Protein AF-A0A7S1R3D6-F1 (afdb_monomer_lite)

Foldseek 3Di:
DDDDDDDPDDDDDDDDDDDDDDDDDDDDPPPPPDDDPPPPPPQVFDQDAAKDFDDDDDDPVLVVDPPPLLFDADAQDWGQPQAPPDRDIDGDHPVRHCDPVNSCCCVVPVVVVVVVVRRVPDIDRGDTPAFGADDPCVCVVRVSDDDDPCCNVRHHDD

pLDDT: mean 71.02, std 23.72, range [26.34, 96.62]

Secondary structure (DSSP, 8-state):
----PPP-S----------------------------------SS---EEEEE-------HHHH-TTSSSSB-STT-EEE-TTTT---EEE--GGGB--HHHHHHIIIIIHHHHHHHHHHH-EEEEEPPS-BPPPTTHHHH-TT----HHHHHT-B--

InterPro domains:
  IPR001577 Peptidase M8, leishmanolysin [PF01457] (50-156)

Radius of gyration: 23.13 Å; chains: 1; bounding box: 38×56×50 Å

Structure (mmCIF, N/CA/C/O backbone):
data_AF-A0A7S1R3D6-F1
#
_entry.id   AF-A0A7S1R3D6-F1
#
loop_
_atom_site.group_PDB
_atom_site.id
_atom_site.type_symbol
_atom_site.label_atom_id
_atom_site.label_alt_id
_atom_site.label_comp_id
_atom_site.label_asym_id
_atom_site.label_entity_id
_atom_site.label_seq_id
_atom_site.pdbx_PDB_ins_code
_atom_site.Cartn_x
_atom_site.Cartn_y
_atom_site.Cartn_z
_atom_site.occupancy
_atom_site.B_iso_or_equiv
_atom_site.auth_seq_id
_atom_site.auth_comp_id
_atom_site.auth_asym_id
_atom_site.auth_atom_id
_atom_site.pdbx_PDB_model_num
ATOM 1 N N . ALA A 1 1 ? -10.186 29.577 -6.842 1.00 39.09 1 ALA A N 1
ATOM 2 C CA . ALA A 1 1 ? -10.034 30.916 -6.239 1.00 39.09 1 ALA A CA 1
ATOM 3 C C . ALA A 1 1 ? -10.354 30.812 -4.754 1.00 39.09 1 ALA A C 1
ATOM 5 O O . ALA A 1 1 ? -11.197 29.995 -4.415 1.00 39.09 1 ALA A O 1
ATOM 6 N N . ALA A 1 2 ? -9.685 31.624 -3.932 1.00 34.47 2 ALA A N 1
ATOM 7 C CA . ALA A 1 2 ? -9.660 31.621 -2.462 1.00 34.47 2 ALA A CA 1
ATOM 8 C C . ALA A 1 2 ? -8.679 30.619 -1.814 1.00 34.47 2 ALA A C 1
ATOM 10 O O . ALA A 1 2 ? -9.053 29.558 -1.327 1.00 34.47 2 ALA A O 1
ATOM 11 N N . CYS A 1 3 ? -7.406 31.029 -1.777 1.00 26.34 3 CYS A N 1
ATOM 12 C CA . CYS A 1 3 ? -6.565 30.831 -0.599 1.00 26.34 3 CYS A CA 1
ATOM 13 C C . CYS A 1 3 ? -7.021 31.827 0.476 1.00 26.34 3 CYS A C 1
ATOM 15 O O . CYS A 1 3 ? -7.242 32.997 0.162 1.00 26.34 3 CYS A O 1
ATOM 17 N N . ALA A 1 4 ? -7.101 31.392 1.729 1.00 31.64 4 ALA A N 1
ATOM 18 C CA . ALA A 1 4 ? -7.069 32.286 2.878 1.00 31.64 4 ALA A CA 1
ATOM 19 C C . ALA A 1 4 ? -6.421 31.551 4.059 1.00 31.64 4 ALA A C 1
ATOM 21 O O . ALA A 1 4 ? -7.088 30.823 4.785 1.00 31.64 4 ALA A O 1
ATOM 22 N N . GLU A 1 5 ? -5.122 31.767 4.253 1.00 30.67 5 GLU A N 1
ATOM 23 C CA . GLU A 1 5 ? -4.500 31.686 5.574 1.00 30.67 5 GLU A CA 1
ATOM 24 C C . GLU A 1 5 ? -4.320 33.119 6.083 1.00 30.67 5 GLU A C 1
ATOM 26 O O . GLU A 1 5 ? -3.775 33.982 5.388 1.00 30.67 5 GLU A O 1
ATOM 31 N N . ARG A 1 6 ? -4.807 33.388 7.299 1.00 30.47 6 ARG A N 1
ATOM 32 C CA . ARG A 1 6 ? -4.463 34.599 8.049 1.00 30.47 6 ARG A CA 1
ATOM 33 C C . ARG A 1 6 ? -3.177 34.338 8.821 1.00 30.47 6 ARG A C 1
ATOM 35 O O . ARG A 1 6 ? -3.135 33.489 9.702 1.00 30.47 6 ARG A O 1
ATOM 42 N N . SER A 1 7 ? -2.167 35.127 8.478 1.00 36.97 7 SER A N 1
ATOM 43 C CA . SER A 1 7 ? -0.910 35.304 9.196 1.00 36.97 7 SER A CA 1
ATOM 44 C C . SER A 1 7 ? -1.082 36.273 10.374 1.00 36.97 7 SER A C 1
ATOM 46 O O . SER A 1 7 ? -1.768 37.290 10.255 1.00 36.97 7 SER A O 1
ATOM 48 N N . SER A 1 8 ? -0.398 36.003 11.483 1.00 35.03 8 SER A N 1
ATOM 49 C CA . SER A 1 8 ? 0.104 37.027 12.407 1.00 35.03 8 SER A CA 1
ATOM 50 C C . SER A 1 8 ? 1.611 36.762 12.519 1.00 35.03 8 SER A C 1
ATOM 52 O O . SER A 1 8 ? 1.993 35.735 13.063 1.00 35.03 8 SER A O 1
ATOM 54 N N . ALA A 1 9 ? 2.528 37.546 11.961 1.00 37.41 9 ALA A N 1
ATOM 55 C CA . ALA A 1 9 ? 2.565 38.992 11.904 1.00 37.41 9 ALA A CA 1
ATOM 56 C C . ALA A 1 9 ? 3.362 39.500 10.681 1.00 37.41 9 ALA A C 1
ATOM 58 O O . ALA A 1 9 ? 4.466 39.038 10.415 1.00 37.41 9 ALA A O 1
ATOM 59 N N . GLY A 1 10 ? 2.814 40.516 10.004 1.00 33.22 10 GLY A N 1
ATOM 60 C CA . GLY A 1 10 ? 3.578 41.712 9.627 1.00 33.22 10 GLY A CA 1
ATOM 61 C C . GLY A 1 10 ? 4.427 41.717 8.349 1.00 33.22 10 GLY A C 1
ATOM 62 O O . GLY A 1 10 ? 5.621 41.963 8.447 1.00 33.22 10 GLY A O 1
ATOM 63 N N . ALA A 1 11 ? 3.810 41.584 7.168 1.00 31.47 11 ALA A N 1
ATOM 64 C CA . ALA A 1 11 ? 4.160 42.359 5.960 1.00 31.47 11 ALA A CA 1
ATOM 65 C C . ALA A 1 11 ? 3.114 42.117 4.853 1.00 31.47 11 ALA A C 1
ATOM 67 O O . ALA A 1 11 ? 3.027 41.024 4.300 1.00 31.47 11 ALA A O 1
ATOM 68 N N . ILE A 1 12 ? 2.306 43.133 4.531 1.00 34.84 12 ILE A N 1
ATOM 69 C CA . ILE A 1 12 ? 1.330 43.108 3.432 1.00 34.84 12 ILE A CA 1
ATOM 70 C C . ILE A 1 12 ? 1.821 44.112 2.390 1.00 34.84 12 ILE A C 1
ATOM 72 O O . ILE A 1 12 ? 1.757 45.315 2.631 1.00 34.84 12 ILE A O 1
ATOM 76 N N . SER A 1 13 ? 2.316 43.633 1.247 1.00 34.94 13 SER A N 1
ATOM 77 C CA . SER A 1 13 ? 2.463 44.473 0.056 1.00 34.94 13 SER A CA 1
ATOM 78 C C . SER A 1 13 ? 1.356 44.116 -0.927 1.00 34.94 13 SER A C 1
ATOM 80 O O . SER A 1 13 ? 1.199 42.964 -1.330 1.00 34.94 13 SER A O 1
ATOM 82 N N . SER A 1 14 ? 0.542 45.125 -1.215 1.00 40.44 14 SER A N 1
ATOM 83 C CA . SER A 1 14 ? -0.634 45.119 -2.077 1.00 40.44 14 SER A CA 1
ATOM 84 C C . SER A 1 14 ? -0.240 45.120 -3.553 1.00 40.44 14 SER A C 1
ATOM 86 O O . SER A 1 14 ? 0.645 45.879 -3.934 1.00 40.44 14 SER A O 1
ATOM 88 N N . ALA A 1 15 ? -0.945 44.345 -4.380 1.00 34.12 15 ALA A N 1
ATOM 89 C CA . ALA A 1 15 ? -1.588 44.861 -5.593 1.00 34.12 15 ALA A CA 1
ATOM 90 C C . ALA A 1 15 ? -2.369 43.741 -6.296 1.00 34.12 15 ALA A C 1
ATOM 92 O O . ALA A 1 15 ? -1.800 42.799 -6.844 1.00 34.12 15 ALA A O 1
ATOM 93 N N . CYS A 1 16 ? -3.693 43.883 -6.315 1.00 33.50 16 CYS A N 1
ATOM 94 C CA . CYS A 1 16 ? -4.512 43.311 -7.374 1.00 33.50 16 CYS A CA 1
ATOM 95 C C . CYS A 1 16 ? -4.183 44.068 -8.666 1.00 33.50 16 CYS A C 1
ATOM 97 O O . CYS A 1 16 ? -4.284 45.293 -8.688 1.00 33.50 16 CYS A O 1
ATOM 99 N N . ALA A 1 17 ? -3.820 43.361 -9.732 1.00 34.25 17 ALA A N 1
ATOM 100 C CA . ALA A 1 17 ? -3.768 43.930 -11.072 1.00 34.25 17 ALA A CA 1
ATOM 101 C C . ALA A 1 17 ? -4.467 42.981 -12.047 1.00 34.25 17 ALA A C 1
ATOM 103 O O . ALA A 1 17 ? -4.002 41.882 -12.341 1.00 34.25 17 ALA A O 1
ATOM 104 N N . THR A 1 18 ? -5.632 43.431 -12.494 1.00 41.28 18 THR A N 1
ATOM 105 C CA . THR A 1 18 ? -6.363 42.982 -13.676 1.00 41.28 18 THR A CA 1
ATOM 106 C C . THR A 1 18 ? -5.533 43.238 -14.936 1.00 41.28 18 THR A C 1
ATOM 108 O O . THR A 1 18 ? -4.953 44.316 -15.050 1.00 41.28 18 THR A O 1
ATOM 111 N N . SER A 1 19 ? -5.507 42.323 -15.905 1.00 34.09 19 SER A N 1
ATOM 112 C CA . SER A 1 19 ? -5.600 42.665 -17.340 1.00 34.09 19 SER A CA 1
ATOM 113 C C . SER A 1 19 ? -5.504 41.422 -18.225 1.00 34.09 19 SER A C 1
ATOM 115 O O . SER A 1 19 ? -4.517 40.694 -18.244 1.00 34.09 19 SER A O 1
ATOM 117 N N . ASP A 1 20 ? -6.627 41.189 -18.889 1.00 30.48 20 ASP A N 1
ATOM 118 C CA . ASP A 1 20 ? -6.842 40.823 -20.285 1.00 30.48 20 ASP A CA 1
ATOM 119 C C . ASP A 1 20 ? -5.749 40.132 -21.112 1.00 30.48 20 ASP A C 1
ATOM 121 O O . ASP A 1 20 ? -4.619 40.575 -21.312 1.00 30.48 20 ASP A O 1
ATOM 125 N N . PHE A 1 21 ? -6.226 39.047 -21.708 1.00 39.97 21 PHE A N 1
ATOM 126 C CA . PHE A 1 21 ? -5.616 38.190 -22.702 1.00 39.97 21 PHE A CA 1
ATOM 127 C C . PHE A 1 21 ? -5.553 38.921 -24.059 1.00 39.97 21 PHE A C 1
ATOM 129 O O . PHE A 1 21 ? -6.558 39.034 -24.755 1.00 39.97 21 PHE A O 1
ATOM 136 N N . ALA A 1 22 ? -4.375 39.397 -24.467 1.00 30.77 22 ALA A N 1
ATOM 137 C CA . ALA A 1 22 ? -4.108 39.822 -25.843 1.00 30.77 22 ALA A CA 1
ATOM 138 C C . ALA A 1 22 ? -2.669 39.452 -26.234 1.00 30.77 22 ALA A C 1
ATOM 140 O O . ALA A 1 22 ? -1.717 39.694 -25.497 1.00 30.77 22 ALA A O 1
ATOM 141 N N . GLY A 1 23 ? -2.532 38.778 -27.377 1.00 38.31 23 GLY A N 1
ATOM 142 C CA . GLY A 1 23 ? -1.312 38.094 -27.789 1.00 38.31 23 GLY A CA 1
ATOM 143 C C . GLY A 1 23 ? -0.110 38.997 -28.067 1.00 38.31 23 GLY A C 1
ATOM 144 O O . GLY A 1 23 ? -0.248 40.085 -28.611 1.00 38.31 23 GLY A O 1
ATOM 145 N N . GLN A 1 24 ? 1.079 38.460 -27.773 1.00 32.12 24 GLN A N 1
ATOM 146 C CA . GLN A 1 24 ? 2.344 38.719 -28.470 1.00 32.12 24 GLN A CA 1
ATOM 147 C C . GLN A 1 24 ? 3.369 37.651 -28.045 1.00 32.12 24 GLN A C 1
ATOM 149 O O . GLN A 1 24 ? 3.956 37.699 -26.967 1.00 32.12 24 GLN A O 1
ATOM 154 N N . SER A 1 25 ? 3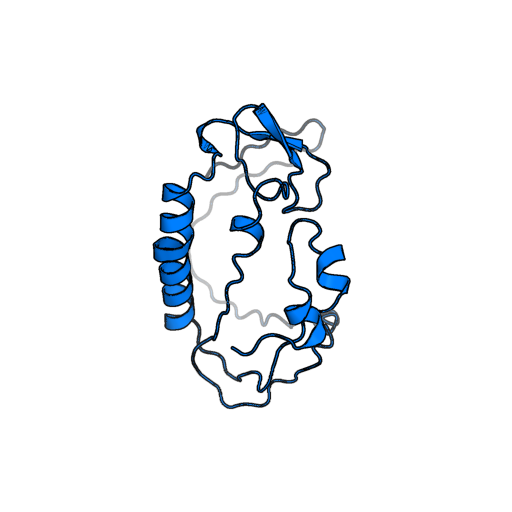.564 36.643 -28.900 1.00 36.81 25 SER A N 1
ATOM 155 C CA . SER A 1 25 ? 4.573 35.592 -28.724 1.00 36.81 25 SER A CA 1
ATOM 156 C C . SER A 1 25 ? 5.971 36.163 -28.980 1.00 36.81 25 SER A C 1
ATOM 158 O O . SER A 1 25 ? 6.526 36.021 -30.070 1.00 36.81 25 SER A O 1
ATOM 160 N N . THR A 1 26 ? 6.575 36.777 -27.967 1.00 37.03 26 THR A N 1
ATOM 161 C CA . THR A 1 26 ? 8.026 36.971 -27.942 1.00 37.03 26 THR A CA 1
ATOM 162 C C . THR A 1 26 ? 8.673 35.670 -27.473 1.00 37.03 26 THR A C 1
ATOM 164 O O . THR A 1 26 ? 8.517 35.239 -26.332 1.00 37.03 26 THR A O 1
ATOM 167 N N . ARG A 1 27 ? 9.388 34.995 -28.384 1.00 43.03 27 ARG A N 1
ATOM 168 C CA . ARG A 1 27 ? 10.214 33.825 -28.061 1.00 43.03 27 ARG A CA 1
ATOM 169 C C . ARG A 1 27 ? 11.352 34.265 -27.140 1.00 43.03 27 ARG A C 1
ATOM 171 O O . ARG A 1 27 ? 12.424 34.635 -27.607 1.00 43.03 27 ARG A O 1
ATOM 178 N N . ARG A 1 28 ? 11.139 34.208 -25.828 1.00 34.91 28 ARG A N 1
ATOM 179 C CA . ARG A 1 28 ? 12.239 34.150 -24.865 1.00 34.91 28 ARG A CA 1
ATOM 180 C C . ARG A 1 28 ? 12.653 32.695 -24.727 1.00 34.91 28 ARG A C 1
ATOM 182 O O . ARG A 1 28 ? 11.936 31.888 -24.143 1.00 34.91 28 ARG A O 1
ATOM 189 N N . ALA A 1 29 ? 13.804 32.367 -25.307 1.00 33.12 29 ALA A N 1
ATOM 190 C CA . ALA A 1 29 ? 14.506 31.140 -24.988 1.00 33.12 29 ALA A CA 1
ATOM 191 C C . ALA A 1 29 ? 14.774 31.141 -23.477 1.00 33.12 29 ALA A C 1
ATOM 193 O O . ALA A 1 29 ? 15.539 31.964 -22.977 1.00 33.12 29 ALA A O 1
ATOM 194 N N . LEU A 1 30 ? 14.101 30.249 -22.751 1.00 34.88 30 LEU A N 1
ATOM 195 C CA . LEU A 1 30 ? 14.509 29.875 -21.407 1.00 34.88 30 LEU A CA 1
ATOM 196 C C . LEU A 1 30 ? 15.840 29.144 -21.561 1.00 34.88 30 LEU A C 1
ATOM 198 O O . LEU A 1 30 ? 15.886 27.959 -21.886 1.00 34.88 30 LEU A O 1
ATOM 202 N N . THR A 1 31 ? 16.933 29.879 -21.390 1.00 31.23 31 THR A N 1
ATOM 203 C CA . THR A 1 31 ? 18.232 29.297 -21.088 1.00 31.23 31 THR A CA 1
ATOM 204 C C . THR A 1 31 ? 18.048 28.437 -19.844 1.00 31.23 31 THR A C 1
ATOM 206 O O . THR A 1 31 ? 17.758 28.952 -18.764 1.00 31.23 31 THR A O 1
ATOM 209 N N . LEU A 1 32 ? 18.159 27.112 -20.001 1.00 36.34 32 LEU A N 1
ATOM 210 C CA . LEU A 1 32 ? 18.274 26.202 -18.869 1.00 36.34 32 LEU A CA 1
ATOM 211 C C . LEU A 1 32 ? 19.558 26.575 -18.126 1.00 36.34 32 LEU A C 1
ATOM 213 O O . LEU A 1 32 ? 20.648 26.135 -18.486 1.00 36.34 32 LEU A O 1
ATOM 217 N N . ALA A 1 33 ? 19.425 27.408 -17.096 1.00 35.31 33 ALA A N 1
ATOM 218 C CA . ALA A 1 33 ? 20.422 27.488 -16.050 1.00 35.31 33 ALA A CA 1
ATOM 219 C C . ALA A 1 33 ? 20.614 26.062 -15.526 1.00 35.31 33 ALA A C 1
ATOM 221 O O . ALA A 1 33 ? 19.650 25.395 -15.142 1.00 35.31 33 ALA A O 1
ATOM 222 N N . SER A 1 34 ? 21.856 25.595 -15.639 1.00 38.28 34 SER A N 1
ATOM 223 C CA . SER A 1 34 ? 22.364 24.296 -15.214 1.00 38.28 34 SER A CA 1
ATOM 224 C C . SER A 1 34 ? 21.563 23.723 -14.049 1.00 38.28 34 SER A C 1
ATOM 226 O O . SER A 1 34 ? 21.572 24.281 -12.950 1.00 38.28 34 SER A O 1
ATOM 228 N N . ALA A 1 35 ? 20.872 22.611 -14.306 1.00 39.44 35 ALA A N 1
ATOM 229 C CA . ALA A 1 35 ? 20.237 21.827 -13.266 1.00 39.44 35 ALA A CA 1
ATOM 230 C C . ALA A 1 35 ? 21.271 21.567 -12.164 1.00 39.44 35 ALA A C 1
ATOM 232 O O . ALA A 1 35 ? 22.324 20.984 -12.435 1.00 39.44 35 ALA A O 1
ATOM 233 N N . SER A 1 36 ? 20.973 22.007 -10.937 1.00 37.09 36 SER A N 1
ATOM 234 C CA . SER A 1 36 ? 21.669 21.550 -9.733 1.00 37.09 36 SER A CA 1
ATOM 235 C C . SER A 1 36 ? 21.871 20.042 -9.839 1.00 37.09 36 SER A C 1
ATOM 237 O O . SER A 1 36 ? 20.945 19.370 -10.314 1.00 37.09 36 SER A O 1
ATOM 239 N N . PRO A 1 37 ? 23.031 19.486 -9.440 1.00 33.72 37 PRO A N 1
ATOM 240 C CA . PRO A 1 37 ? 23.265 18.063 -9.583 1.00 33.72 37 PRO A CA 1
ATOM 241 C C . PRO A 1 37 ? 22.138 17.359 -8.839 1.00 33.72 37 PRO A C 1
ATOM 243 O O . PRO A 1 37 ? 22.048 17.425 -7.611 1.00 33.72 37 PRO A O 1
ATOM 246 N N . ARG A 1 38 ? 21.221 16.738 -9.595 1.00 39.53 38 ARG A N 1
ATOM 247 C CA . ARG A 1 38 ? 20.280 15.781 -9.034 1.00 39.53 38 ARG A CA 1
ATOM 248 C C . ARG A 1 38 ? 21.171 14.832 -8.269 1.00 39.53 38 ARG A C 1
ATOM 250 O O . ARG A 1 38 ? 22.021 14.190 -8.884 1.00 39.53 38 ARG A O 1
ATOM 257 N N . ARG A 1 39 ? 21.018 14.799 -6.946 1.00 30.58 39 ARG A N 1
ATOM 258 C CA . ARG A 1 39 ? 21.603 13.759 -6.113 1.00 30.58 39 ARG A CA 1
ATOM 259 C C . ARG A 1 39 ? 21.212 12.457 -6.791 1.00 30.58 39 ARG A C 1
ATOM 261 O O . ARG A 1 39 ? 20.039 12.086 -6.768 1.00 30.58 39 ARG A O 1
ATOM 268 N N . GLN A 1 40 ? 22.160 11.852 -7.501 1.00 33.16 40 GLN A N 1
ATOM 269 C CA . GLN A 1 40 ? 21.978 10.542 -8.082 1.00 33.16 40 GLN A CA 1
ATOM 270 C C . GLN A 1 40 ? 21.778 9.649 -6.873 1.00 33.16 40 GLN A C 1
ATOM 272 O O . GLN A 1 40 ? 22.714 9.343 -6.138 1.00 33.16 40 GLN A O 1
ATOM 277 N N . VAL A 1 41 ? 20.521 9.310 -6.608 1.00 37.47 41 VAL A N 1
ATOM 278 C CA . VAL A 1 41 ? 20.230 8.105 -5.860 1.00 37.47 41 VAL A CA 1
ATOM 279 C C . VAL A 1 41 ? 20.832 7.022 -6.737 1.00 37.47 41 VAL A C 1
ATOM 281 O O . VAL A 1 41 ? 20.329 6.754 -7.827 1.00 37.47 41 VAL A O 1
ATOM 284 N N . THR A 1 42 ? 21.991 6.511 -6.336 1.00 34.53 42 THR A N 1
ATOM 285 C CA . THR A 1 42 ? 22.612 5.350 -6.958 1.00 34.53 42 THR A CA 1
ATOM 286 C C . THR A 1 42 ? 21.681 4.183 -6.683 1.00 34.53 42 THR A C 1
ATOM 288 O O . THR A 1 42 ? 21.803 3.491 -5.675 1.00 34.53 42 THR A O 1
ATOM 291 N N . ASN A 1 43 ? 20.670 4.039 -7.532 1.00 47.69 43 ASN A N 1
ATOM 292 C CA . ASN A 1 43 ? 19.903 2.818 -7.631 1.00 47.69 43 ASN A CA 1
ATOM 293 C C . ASN A 1 43 ? 20.879 1.735 -8.107 1.00 47.69 43 ASN A C 1
ATOM 295 O O . ASN A 1 43 ? 21.557 1.959 -9.113 1.00 47.69 43 ASN A O 1
ATOM 299 N N . PRO A 1 44 ? 20.969 0.576 -7.437 1.00 49.16 44 PRO A N 1
ATOM 300 C CA . PRO A 1 44 ? 21.841 -0.505 -7.885 1.00 49.16 44 PRO A CA 1
ATOM 301 C C . PRO A 1 44 ? 21.384 -1.154 -9.205 1.00 49.16 44 PRO A C 1
ATOM 303 O O . PRO A 1 44 ? 22.131 -1.944 -9.770 1.00 49.16 44 PRO A O 1
ATOM 306 N N . ALA A 1 45 ? 20.212 -0.799 -9.742 1.00 55.81 45 ALA A N 1
ATOM 307 C CA . ALA A 1 45 ? 19.750 -1.278 -11.039 1.00 55.81 45 ALA A CA 1
ATOM 308 C C . ALA A 1 45 ? 19.633 -0.120 -12.041 1.00 55.81 45 ALA A C 1
ATOM 310 O O . ALA A 1 45 ? 18.712 0.700 -11.978 1.00 55.81 45 ALA A O 1
ATOM 311 N N . ALA A 1 46 ? 20.584 -0.043 -12.972 1.00 61.09 46 ALA A N 1
ATOM 312 C CA . ALA A 1 46 ? 20.438 0.784 -14.162 1.00 61.09 46 ALA A CA 1
ATOM 313 C C . ALA A 1 46 ? 19.231 0.289 -14.992 1.00 61.09 46 ALA A C 1
ATOM 315 O O . ALA A 1 46 ? 18.913 -0.901 -14.950 1.00 61.09 46 ALA A O 1
ATOM 316 N N . PRO A 1 47 ? 18.546 1.162 -15.752 1.00 66.81 47 PRO A N 1
ATOM 317 C CA . PRO A 1 47 ? 17.570 0.711 -16.740 1.00 66.81 47 PRO A CA 1
ATOM 318 C C . PRO A 1 47 ? 18.267 -0.202 -17.759 1.00 66.81 47 PRO A C 1
ATOM 320 O O . PRO A 1 47 ? 19.161 0.241 -18.476 1.00 66.81 47 PRO A O 1
ATOM 323 N N . THR A 1 48 ? 17.890 -1.479 -17.789 1.00 70.62 48 THR A N 1
ATOM 324 C CA . THR A 1 48 ? 18.596 -2.533 -18.542 1.00 70.62 48 THR A CA 1
ATOM 325 C C . THR A 1 48 ? 17.723 -3.235 -19.577 1.00 70.62 48 THR A C 1
ATOM 327 O O . THR A 1 48 ? 18.254 -3.950 -20.423 1.00 70.62 48 THR A O 1
ATOM 330 N N . GLY A 1 49 ? 16.401 -3.045 -19.535 1.00 79.56 49 GLY A N 1
ATOM 331 C CA . GLY A 1 49 ? 15.457 -3.712 -20.430 1.00 79.56 49 GLY A CA 1
ATOM 332 C C . GLY A 1 49 ? 14.707 -2.768 -21.373 1.00 79.56 49 GLY A C 1
ATOM 333 O O . GLY A 1 49 ? 14.705 -1.547 -21.168 1.00 79.56 49 GLY A O 1
ATOM 334 N N . PRO A 1 50 ? 14.050 -3.330 -22.404 1.00 81.81 50 PRO A N 1
ATOM 335 C CA . PRO A 1 50 ? 13.220 -2.566 -23.327 1.00 81.81 50 PRO A CA 1
ATOM 336 C C . PRO A 1 50 ? 12.067 -1.865 -22.595 1.00 81.81 50 PRO A C 1
ATOM 338 O O . PRO A 1 50 ? 11.602 -2.311 -21.546 1.00 81.81 50 PRO A O 1
ATOM 341 N N . GLY A 1 51 ? 11.612 -0.742 -23.148 1.00 85.06 51 GLY A N 1
ATOM 342 C CA . GLY A 1 51 ? 10.452 -0.017 -22.635 1.00 85.06 51 GLY A CA 1
ATOM 343 C C . GLY A 1 51 ? 9.165 -0.844 -22.670 1.00 85.06 51 GLY A C 1
ATOM 344 O O . GLY A 1 51 ? 9.047 -1.829 -23.397 1.00 85.06 51 GLY A O 1
ATOM 345 N N . GLY A 1 52 ? 8.182 -0.436 -21.874 1.00 86.12 52 GLY A N 1
ATOM 346 C CA . GLY A 1 52 ? 6.939 -1.179 -21.712 1.00 86.12 52 GLY A CA 1
ATOM 347 C C . GLY A 1 52 ? 5.987 -0.540 -20.703 1.00 86.12 52 GLY A C 1
ATOM 348 O O . GLY A 1 52 ? 6.254 0.559 -20.203 1.00 86.12 52 GLY A O 1
ATOM 349 N N . PRO A 1 53 ? 4.859 -1.200 -20.397 1.00 86.25 53 PRO A N 1
ATOM 350 C CA . PRO A 1 53 ? 3.946 -0.723 -19.369 1.00 86.25 53 PRO A CA 1
ATOM 351 C C . PRO A 1 53 ? 4.640 -0.710 -18.005 1.00 86.25 53 PRO A C 1
ATOM 353 O O . PRO A 1 53 ? 5.432 -1.600 -17.684 1.00 86.25 53 PRO A O 1
ATOM 356 N N . MET A 1 54 ? 4.310 0.279 -17.174 1.00 87.12 54 MET A N 1
ATOM 357 C CA . MET A 1 54 ? 4.782 0.311 -15.793 1.00 87.12 54 MET A CA 1
ATOM 358 C C . MET A 1 54 ? 4.382 -0.979 -15.053 1.00 87.12 54 MET A C 1
ATOM 360 O O . MET A 1 54 ? 3.261 -1.482 -15.195 1.00 87.12 54 MET A O 1
ATOM 364 N N . ARG A 1 55 ? 5.303 -1.506 -14.245 1.00 87.25 55 ARG A N 1
ATOM 365 C CA . ARG A 1 55 ? 5.061 -2.621 -13.322 1.00 87.25 55 ARG A CA 1
ATOM 366 C C . ARG A 1 55 ? 5.057 -2.061 -11.908 1.00 87.25 55 ARG A C 1
ATOM 368 O O . ARG A 1 55 ? 5.955 -1.305 -11.547 1.00 87.25 55 ARG A O 1
ATOM 375 N N . VAL A 1 56 ? 4.007 -2.366 -11.158 1.00 89.56 56 VAL A N 1
ATOM 376 C CA . VAL A 1 56 ? 3.786 -1.851 -9.806 1.00 89.56 56 VAL A CA 1
ATOM 377 C C . VAL A 1 56 ? 3.464 -3.039 -8.924 1.00 89.56 56 VAL A C 1
ATOM 379 O O . VAL A 1 56 ? 2.495 -3.750 -9.190 1.00 89.56 56 VAL A O 1
ATOM 382 N N . VAL A 1 57 ? 4.266 -3.220 -7.882 1.00 89.75 57 VAL A N 1
ATOM 383 C CA . VAL A 1 57 ? 4.011 -4.179 -6.811 1.00 89.75 57 VAL A CA 1
ATOM 384 C C . VAL A 1 57 ? 3.532 -3.388 -5.603 1.00 89.75 57 VAL A C 1
ATOM 386 O O . VAL A 1 57 ? 4.116 -2.359 -5.260 1.00 89.75 57 VAL A O 1
ATOM 389 N N . VAL A 1 58 ? 2.437 -3.837 -4.998 1.00 91.44 58 VAL A N 1
ATOM 390 C CA . VAL A 1 58 ? 1.851 -3.216 -3.809 1.00 91.44 58 VAL A CA 1
ATOM 391 C C . VAL A 1 58 ? 2.032 -4.179 -2.650 1.00 91.44 58 VAL A C 1
ATOM 393 O O . VAL A 1 58 ? 1.578 -5.316 -2.724 1.00 91.44 58 VAL A O 1
ATOM 396 N N . ASP A 1 59 ? 2.690 -3.716 -1.593 1.00 90.38 59 ASP A N 1
ATOM 397 C CA . ASP A 1 59 ? 2.826 -4.458 -0.345 1.00 90.38 59 ASP A CA 1
ATOM 398 C C . ASP A 1 59 ? 1.758 -3.998 0.652 1.00 90.38 59 ASP A C 1
ATOM 400 O O . ASP A 1 59 ? 1.651 -2.807 0.958 1.00 90.38 59 ASP A O 1
ATOM 404 N N . THR A 1 60 ? 0.947 -4.936 1.139 1.00 91.62 60 THR A N 1
ATOM 405 C CA . THR A 1 60 ? -0.156 -4.673 2.075 1.00 91.62 60 THR A CA 1
ATOM 406 C C . THR A 1 60 ? 0.145 -5.120 3.501 1.00 91.62 60 THR A C 1
ATOM 408 O O . THR A 1 60 ? -0.757 -5.083 4.337 1.00 91.62 60 THR A O 1
ATOM 411 N N . SER A 1 61 ? 1.394 -5.471 3.827 1.00 89.06 61 SER A N 1
ATOM 412 C CA . SER A 1 61 ? 1.766 -6.073 5.117 1.00 89.06 61 SER A CA 1
ATOM 413 C C . SER A 1 61 ? 1.338 -5.217 6.315 1.00 89.06 61 SER A C 1
ATOM 415 O O . SER A 1 61 ? 0.866 -5.734 7.326 1.00 89.06 61 SER A O 1
ATOM 417 N N . ASN A 1 62 ? 1.414 -3.884 6.198 1.00 86.50 62 ASN A N 1
ATOM 418 C CA . ASN A 1 62 ? 0.910 -2.947 7.21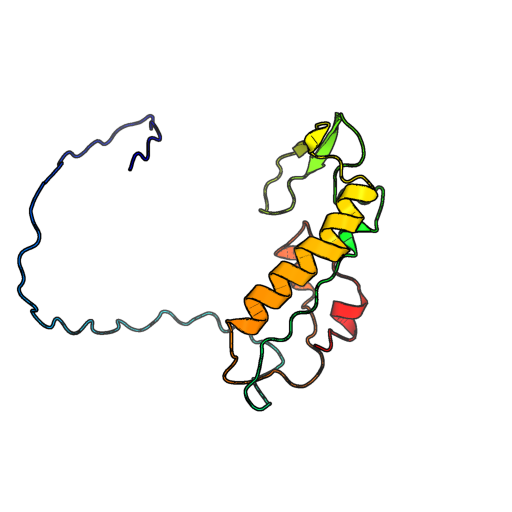0 1.00 86.50 62 ASN A CA 1
ATOM 419 C C . ASN A 1 62 ? -0.563 -3.184 7.582 1.00 86.50 62 ASN A C 1
ATOM 421 O O . ASN A 1 62 ? -0.935 -2.996 8.737 1.00 86.50 62 ASN A O 1
ATOM 425 N N . LEU A 1 63 ? -1.401 -3.559 6.613 1.00 89.69 63 LEU A N 1
ATOM 426 C CA . LEU A 1 63 ? -2.836 -3.778 6.801 1.00 89.69 63 LEU A CA 1
ATOM 427 C C . LEU A 1 63 ? -3.136 -5.150 7.413 1.00 89.69 63 LEU A C 1
ATOM 429 O O . LEU A 1 63 ? -4.253 -5.381 7.863 1.00 89.69 63 LEU A O 1
ATOM 433 N N . GLU A 1 64 ? -2.163 -6.056 7.431 1.00 86.56 64 GLU A N 1
ATOM 434 C CA . GLU A 1 64 ? -2.316 -7.440 7.888 1.00 86.56 64 GLU A CA 1
ATOM 435 C C . GLU A 1 64 ? -1.784 -7.665 9.305 1.00 86.56 64 GLU A C 1
ATOM 437 O O . GLU A 1 64 ? -1.995 -8.736 9.867 1.00 86.56 64 GLU A O 1
ATOM 442 N N . MET A 1 65 ? -1.148 -6.657 9.908 1.00 84.62 65 MET A N 1
ATOM 443 C CA . MET A 1 65 ? -0.564 -6.734 11.249 1.00 84.62 65 MET A CA 1
ATOM 444 C C . MET A 1 65 ? -1.451 -6.062 12.306 1.00 84.62 65 MET A C 1
ATOM 446 O O . MET A 1 65 ? -1.228 -4.888 12.639 1.00 84.62 65 MET A O 1
ATOM 450 N N . PRO A 1 66 ? -2.435 -6.783 12.878 1.00 80.06 66 PRO A N 1
ATOM 451 C CA . PRO A 1 66 ? -3.194 -6.262 13.995 1.00 80.06 66 PRO A CA 1
ATOM 452 C C . PRO A 1 66 ? -2.290 -5.990 15.199 1.00 80.06 66 PRO A C 1
ATOM 454 O O . PRO A 1 66 ? -1.339 -6.723 15.465 1.00 80.06 66 PRO A O 1
ATOM 457 N N . GLY A 1 67 ? -2.556 -4.900 15.911 1.00 78.88 67 GLY A N 1
ATOM 458 C CA . GLY A 1 67 ? -1.744 -4.426 17.027 1.00 78.88 67 GLY A CA 1
ATOM 459 C C . GLY A 1 67 ? -0.397 -3.808 16.629 1.00 78.88 67 GLY A C 1
ATOM 460 O O . GLY A 1 67 ? 0.278 -3.254 17.492 1.00 78.88 67 GLY A O 1
ATOM 461 N N . GLY A 1 68 ? -0.010 -3.815 15.344 1.00 74.88 68 GLY A N 1
ATOM 462 C CA . GLY A 1 68 ? 1.253 -3.225 14.861 1.00 74.88 68 GLY A CA 1
ATOM 463 C C . GLY A 1 68 ? 1.285 -1.687 14.875 1.00 74.88 68 GLY A C 1
ATOM 464 O O . GLY A 1 68 ? 2.308 -1.053 14.598 1.00 74.88 68 GLY A O 1
ATOM 465 N N . GLY A 1 69 ? 0.155 -1.055 15.199 1.00 79.88 69 GLY A N 1
ATOM 466 C CA . GLY A 1 69 ? 0.026 0.400 15.252 1.00 79.88 69 GLY A CA 1
ATOM 467 C C . GLY A 1 69 ? 0.134 1.069 13.879 1.00 79.88 69 GLY A C 1
ATOM 468 O O . GLY A 1 69 ? 0.600 2.201 13.789 1.00 79.88 69 GLY A O 1
ATOM 469 N N . TYR A 1 70 ? -0.233 0.353 12.814 1.00 81.69 70 TYR A N 1
ATOM 470 C CA . TYR A 1 70 ? -0.171 0.842 11.433 1.00 81.69 70 TYR A CA 1
ATOM 471 C C . TYR A 1 70 ? -1.514 1.353 10.908 1.00 81.69 70 TYR A C 1
ATOM 473 O O . TYR A 1 70 ? -1.539 2.113 9.945 1.00 81.69 70 TYR A O 1
ATOM 481 N N . TYR A 1 71 ? -2.619 0.951 11.534 1.00 87.19 71 TYR A N 1
ATOM 482 C CA . TYR A 1 71 ? -3.969 1.384 11.194 1.00 87.19 71 TYR A CA 1
ATOM 483 C C . TYR A 1 71 ? -4.862 1.363 12.439 1.00 87.19 71 TYR A C 1
ATOM 485 O O . TYR A 1 71 ? -4.549 0.701 13.433 1.00 87.19 71 TYR A O 1
ATOM 493 N N . CYS A 1 72 ? -5.967 2.106 12.389 1.00 89.31 72 CYS A N 1
ATOM 494 C CA . CYS A 1 72 ? -6.919 2.206 13.490 1.00 89.31 72 CYS A CA 1
ATOM 495 C C . CYS A 1 72 ? -7.777 0.942 13.606 1.00 89.31 72 CYS A C 1
ATOM 497 O O . CYS A 1 72 ? -8.461 0.548 12.660 1.00 89.31 72 CYS A O 1
ATOM 499 N N . GLU A 1 73 ? -7.774 0.331 14.788 1.00 90.06 73 GLU A N 1
ATOM 500 C CA . GLU A 1 73 ? -8.565 -0.865 15.105 1.00 90.06 73 GLU A CA 1
ATOM 501 C C . GLU A 1 73 ? -9.724 -0.573 16.043 1.00 90.06 73 GLU A C 1
ATOM 503 O O . GLU A 1 73 ? -10.751 -1.250 15.991 1.00 90.06 73 GLU A O 1
ATOM 508 N N . ARG A 1 74 ? -9.555 0.416 16.925 1.00 91.12 74 ARG A N 1
ATOM 509 C CA . ARG A 1 74 ? -10.531 0.752 17.962 1.00 91.12 74 ARG A CA 1
ATOM 510 C C . ARG A 1 74 ? -10.643 2.260 18.130 1.00 91.12 74 ARG A C 1
ATOM 512 O O . ARG A 1 74 ? -9.661 2.984 17.981 1.00 91.12 74 ARG A O 1
ATOM 519 N N . VAL A 1 75 ? -11.843 2.724 18.470 1.00 93.19 75 VAL A N 1
ATOM 520 C CA . VAL A 1 75 ? -12.083 4.140 18.783 1.00 93.19 75 VAL A CA 1
ATOM 521 C C . VAL A 1 75 ? -11.305 4.516 20.040 1.00 93.19 75 VAL A C 1
ATOM 523 O O . VAL A 1 75 ? -11.249 3.740 20.994 1.00 93.19 75 VAL A O 1
ATOM 526 N N . GLY A 1 76 ? -10.687 5.694 20.031 1.00 89.75 76 GLY A N 1
ATOM 527 C CA . GLY A 1 76 ? -9.848 6.176 21.126 1.00 89.75 76 GLY A CA 1
ATOM 528 C C . GLY A 1 76 ? -8.446 5.561 21.159 1.00 89.75 76 GLY A C 1
ATOM 529 O O . GLY A 1 76 ? -7.649 5.927 22.020 1.00 89.75 76 GLY A O 1
ATOM 530 N N . GLN A 1 77 ? -8.111 4.659 20.227 1.00 89.44 77 GLN A N 1
ATOM 531 C CA . GLN A 1 77 ? -6.730 4.233 20.024 1.00 89.44 77 GLN A CA 1
ATOM 532 C C . GLN A 1 77 ? -5.899 5.428 19.554 1.00 89.44 77 GLN A C 1
ATOM 534 O O . GLN A 1 77 ? -6.269 6.120 18.611 1.00 89.44 77 GLN A O 1
ATOM 539 N N . SER A 1 78 ? -4.754 5.641 20.186 1.00 87.38 78 SER A N 1
ATOM 540 C CA . SER A 1 78 ? -3.795 6.657 19.771 1.00 87.38 78 SER A CA 1
ATOM 541 C C . SER A 1 78 ? -2.762 6.042 18.837 1.00 87.38 78 SER A C 1
ATOM 543 O O . SER A 1 78 ? -2.073 5.092 19.215 1.00 87.38 78 SER A O 1
ATOM 545 N N . LEU A 1 79 ? -2.642 6.585 17.627 1.00 82.38 79 LEU A N 1
ATOM 546 C CA . LEU A 1 79 ? -1.637 6.173 16.655 1.00 82.38 79 LEU A CA 1
ATOM 547 C C . LEU A 1 79 ? -0.720 7.334 16.294 1.00 82.38 79 LEU A C 1
ATOM 549 O O . LEU A 1 79 ? -1.192 8.444 16.054 1.00 82.38 79 LEU A O 1
ATOM 553 N N . PRO A 1 80 ? 0.594 7.106 16.202 1.00 76.88 80 PRO A N 1
ATOM 554 C CA . PRO A 1 80 ? 1.476 8.096 15.606 1.00 76.88 80 PRO A CA 1
ATOM 555 C C . PRO A 1 80 ? 1.090 8.319 14.135 1.00 76.88 80 PRO A C 1
ATOM 557 O O . PRO A 1 80 ? 0.879 7.371 13.379 1.00 76.88 80 PRO A O 1
ATOM 560 N N . SER A 1 81 ? 1.033 9.578 13.710 1.00 71.88 81 SER A N 1
ATOM 561 C CA . SER A 1 81 ? 0.869 9.984 12.314 1.00 71.88 81 SER A CA 1
ATOM 562 C C . SER A 1 81 ? 2.181 9.739 11.570 1.00 71.88 81 SER A C 1
ATOM 564 O O . SER A 1 81 ? 2.972 10.643 11.299 1.00 71.88 81 SER A O 1
ATOM 566 N N . ARG A 1 82 ? 2.477 8.463 11.304 1.00 66.38 82 ARG A N 1
ATOM 567 C CA . ARG A 1 82 ? 3.805 8.047 10.834 1.00 66.38 82 ARG A CA 1
ATOM 568 C C . ARG A 1 82 ? 4.077 8.349 9.350 1.00 66.38 82 ARG A C 1
ATOM 570 O O . ARG A 1 82 ? 5.180 8.082 8.880 1.00 66.38 82 ARG A O 1
ATOM 577 N N . LEU A 1 83 ? 3.106 8.888 8.604 1.00 58.84 83 LEU A N 1
ATOM 578 C CA . LEU A 1 83 ? 3.215 9.078 7.149 1.00 58.84 83 LEU A CA 1
ATOM 579 C C . LEU A 1 83 ? 4.053 10.299 6.727 1.00 58.84 83 LEU A C 1
ATOM 581 O O . LEU A 1 83 ? 4.507 10.333 5.589 1.00 58.84 83 LEU A O 1
ATOM 585 N N . PHE A 1 84 ? 4.316 11.263 7.620 1.00 52.56 84 PHE A N 1
ATOM 586 C CA . PHE A 1 84 ? 4.992 12.521 7.245 1.00 52.56 84 PHE A CA 1
ATOM 587 C C . PHE A 1 84 ? 6.068 12.995 8.236 1.00 52.56 84 PHE A C 1
ATOM 589 O O . PHE A 1 84 ? 6.352 14.186 8.322 1.00 52.56 84 PHE A O 1
ATOM 596 N N . GLY A 1 85 ? 6.675 12.080 9.001 1.00 52.19 85 GLY A N 1
ATOM 597 C CA . GLY A 1 85 ? 7.776 12.424 9.917 1.00 52.19 85 GLY A CA 1
ATOM 598 C C . GLY A 1 85 ? 7.367 13.309 11.103 1.00 52.19 85 GLY A C 1
ATOM 599 O O . GLY A 1 85 ? 8.224 13.871 11.779 1.00 52.19 85 GLY A O 1
ATOM 600 N N . GLY A 1 86 ? 6.066 13.443 11.363 1.00 56.97 86 GLY A N 1
ATOM 601 C CA . GLY A 1 86 ? 5.552 14.147 12.528 1.00 56.97 86 GLY A CA 1
ATOM 602 C C . GLY A 1 86 ? 5.514 13.242 13.759 1.00 56.97 86 GLY A C 1
ATOM 603 O O . GLY A 1 86 ? 5.073 12.099 13.684 1.00 56.97 86 GLY A O 1
ATOM 604 N N . ASN A 1 87 ? 5.871 13.789 14.922 1.00 64.06 87 ASN A N 1
ATOM 605 C CA . ASN A 1 87 ? 5.627 13.157 16.230 1.00 64.06 87 ASN A CA 1
ATOM 606 C C . ASN A 1 87 ? 4.169 13.319 16.700 1.00 64.06 87 ASN A C 1
ATOM 608 O O . ASN A 1 87 ? 3.862 13.160 17.881 1.00 64.06 87 ASN A O 1
ATOM 612 N N . GLN A 1 88 ? 3.261 13.692 15.797 1.00 74.81 88 GLN A N 1
ATOM 613 C CA . GLN A 1 88 ? 1.867 13.891 16.156 1.00 74.81 88 GLN A CA 1
ATOM 614 C C . GLN A 1 88 ? 1.190 12.546 16.344 1.00 74.81 88 GLN A C 1
ATOM 616 O O . GLN A 1 88 ? 1.323 11.646 15.520 1.00 74.81 88 GLN A O 1
ATOM 621 N N . THR A 1 89 ? 0.461 12.426 17.442 1.00 82.19 89 THR A N 1
ATOM 622 C CA . THR A 1 89 ? -0.381 11.270 17.718 1.00 82.19 89 THR A CA 1
ATOM 623 C C . THR A 1 89 ? -1.816 11.661 17.415 1.00 82.19 89 THR A C 1
ATOM 625 O O . THR A 1 89 ? -2.276 12.711 17.861 1.00 82.19 89 THR A O 1
ATOM 628 N N . VAL A 1 90 ? -2.504 10.838 16.634 1.00 84.25 90 VAL A N 1
ATOM 629 C CA . VAL A 1 90 ? -3.902 11.027 16.256 1.00 84.25 90 VAL A CA 1
ATOM 630 C C . VAL A 1 90 ? -4.734 10.012 17.025 1.00 84.25 90 VAL A C 1
ATOM 632 O O . VAL A 1 90 ? -4.368 8.838 17.110 1.00 84.25 90 VAL A O 1
ATOM 635 N N . ALA A 1 91 ? -5.836 10.476 17.607 1.00 90.31 91 ALA A N 1
ATOM 636 C CA . ALA A 1 91 ? -6.825 9.601 18.212 1.00 90.31 91 ALA A CA 1
ATOM 637 C C . ALA A 1 91 ? -7.764 9.083 17.120 1.00 90.31 91 ALA A C 1
ATOM 639 O O . ALA A 1 91 ? -8.388 9.872 16.416 1.00 90.31 91 ALA A O 1
ATOM 640 N N . CYS A 1 92 ? -7.860 7.766 16.998 1.00 90.88 92 CYS A N 1
ATOM 641 C CA . CYS A 1 92 ? -8.739 7.103 16.049 1.00 90.88 92 CYS A CA 1
ATOM 642 C C . CYS A 1 92 ? -10.206 7.365 16.401 1.00 90.88 92 CYS A C 1
ATOM 644 O O . CYS A 1 92 ? -10.647 7.060 17.518 1.00 90.88 92 CYS A O 1
ATOM 646 N N . VAL A 1 93 ? -10.973 7.861 15.434 1.00 92.69 93 VAL A N 1
ATOM 647 C CA . VAL A 1 93 ? -12.436 7.942 15.519 1.00 92.69 93 VAL A CA 1
ATOM 648 C C . VAL A 1 93 ? -13.096 6.755 14.807 1.00 92.69 93 VAL A C 1
ATOM 650 O O . VAL A 1 93 ? -12.420 5.889 14.245 1.00 92.69 93 VAL A O 1
ATOM 653 N N . ALA A 1 94 ? -14.426 6.652 14.874 1.00 93.56 94 ALA A N 1
ATOM 654 C CA . ALA A 1 94 ? -15.170 5.523 14.304 1.00 93.56 94 ALA A CA 1
ATOM 655 C C . ALA A 1 94 ? -14.977 5.404 12.780 1.00 93.56 94 ALA A C 1
ATOM 657 O O . ALA A 1 94 ? -14.962 4.310 12.208 1.00 93.56 94 ALA A O 1
ATOM 658 N N . GLU A 1 95 ? -14.787 6.537 12.117 1.00 91.38 95 GLU A N 1
ATOM 659 C CA . GLU A 1 95 ? -14.569 6.647 10.684 1.00 91.38 95 GLU A CA 1
ATOM 660 C C . GLU A 1 95 ? -13.202 6.094 10.273 1.00 91.38 95 GLU A C 1
ATOM 662 O O . GLU A 1 95 ? -13.105 5.498 9.202 1.00 91.38 95 GLU A O 1
ATOM 667 N N . ASP A 1 96 ? -12.195 6.173 11.144 1.00 89.75 96 ASP A N 1
ATOM 668 C CA . ASP A 1 96 ? -10.823 5.748 10.844 1.00 89.75 96 ASP A CA 1
ATOM 669 C C . ASP A 1 96 ? -10.631 4.231 10.927 1.00 89.75 96 ASP A C 1
ATOM 671 O O . ASP A 1 96 ? -9.626 3.697 10.455 1.00 89.75 96 ASP A O 1
ATOM 675 N N . LEU A 1 97 ? -11.580 3.513 11.536 1.00 92.19 97 LEU A N 1
ATOM 676 C CA . LEU A 1 97 ? -11.442 2.083 11.782 1.00 92.19 97 LEU A CA 1
ATOM 677 C C . LEU A 1 97 ? -11.310 1.297 10.478 1.00 92.19 97 LEU A C 1
ATOM 679 O O . LEU A 1 97 ? -12.221 1.275 9.642 1.00 92.19 97 LEU A O 1
ATOM 683 N N . LEU A 1 98 ? -10.210 0.565 10.336 1.00 92.75 98 LEU A N 1
ATOM 684 C CA . LEU A 1 98 ? -10.005 -0.335 9.212 1.00 92.75 98 LEU A CA 1
ATOM 685 C C . LEU A 1 98 ? -10.597 -1.711 9.533 1.00 92.75 98 LEU A C 1
ATOM 687 O O . LEU A 1 98 ? -9.888 -2.668 9.852 1.00 92.75 98 LEU A O 1
ATOM 691 N N . SER A 1 99 ? -11.925 -1.799 9.441 1.00 91.31 99 SER A N 1
ATOM 692 C CA . SER A 1 99 ? -12.644 -3.072 9.542 1.00 91.31 99 SER A CA 1
ATOM 693 C C . SER A 1 99 ? -12.229 -4.045 8.434 1.00 91.31 99 SER A C 1
ATOM 695 O O . SER A 1 99 ? -11.704 -3.640 7.394 1.00 91.31 99 SER A O 1
ATOM 697 N N . SER A 1 100 ? -12.519 -5.336 8.616 1.00 91.44 100 SER A N 1
ATOM 698 C CA . SER A 1 100 ? -12.252 -6.368 7.603 1.00 91.44 100 SER A CA 1
ATOM 699 C C . SER A 1 100 ? -12.894 -6.041 6.252 1.00 91.44 100 SER A C 1
ATOM 701 O O . SER A 1 100 ? -12.237 -6.145 5.223 1.00 91.44 100 SER A O 1
ATOM 703 N N . ALA A 1 101 ? -14.141 -5.561 6.249 1.00 92.31 101 ALA A N 1
ATOM 704 C CA . ALA A 1 101 ? -14.845 -5.167 5.030 1.00 92.31 101 ALA A CA 1
ATOM 705 C C . ALA A 1 101 ? -14.189 -3.962 4.335 1.00 92.31 101 ALA A C 1
ATOM 707 O O . ALA A 1 101 ? -14.036 -3.960 3.114 1.00 92.31 101 ALA A O 1
ATOM 708 N N . ARG A 1 102 ? -13.758 -2.948 5.100 1.00 93.75 102 ARG A N 1
ATOM 709 C CA . ARG A 1 102 ? -13.046 -1.783 4.550 1.00 93.75 102 ARG A CA 1
ATOM 710 C C . ARG A 1 102 ? -11.679 -2.175 3.998 1.00 93.75 102 ARG A C 1
ATOM 712 O O . ARG A 1 102 ? -11.306 -1.713 2.925 1.00 93.75 102 ARG A O 1
ATOM 719 N N . ARG A 1 103 ? -10.963 -3.057 4.700 1.00 94.25 103 ARG A N 1
ATOM 720 C CA . ARG A 1 103 ? -9.674 -3.603 4.263 1.00 94.25 103 ARG A CA 1
ATOM 721 C C . ARG A 1 103 ? -9.809 -4.390 2.967 1.00 94.25 103 ARG A C 1
ATOM 723 O O . ARG A 1 103 ? -9.091 -4.089 2.024 1.00 94.25 103 ARG A O 1
ATOM 730 N N . ALA A 1 104 ? -10.752 -5.328 2.906 1.00 94.81 104 ALA A N 1
ATOM 731 C CA . ALA A 1 104 ? -11.022 -6.105 1.700 1.00 94.81 104 ALA A CA 1
ATOM 732 C C . ALA A 1 104 ? -11.389 -5.182 0.532 1.00 94.81 104 ALA A C 1
ATOM 734 O O . ALA A 1 104 ? -10.809 -5.268 -0.541 1.00 94.81 104 ALA A O 1
ATOM 735 N N . TYR A 1 105 ? -12.263 -4.196 0.750 1.00 95.94 105 TYR A N 1
ATOM 736 C CA . TYR A 1 105 ? -12.598 -3.233 -0.299 1.00 95.94 105 TYR A CA 1
ATOM 737 C C . TYR A 1 105 ? -11.382 -2.415 -0.776 1.00 95.94 105 TYR A C 1
ATOM 739 O O . TYR A 1 105 ? -11.209 -2.190 -1.976 1.00 95.94 105 TYR A O 1
ATOM 747 N N . LEU A 1 106 ? -10.513 -1.986 0.142 1.00 95.19 106 LEU A N 1
ATOM 748 C CA . LEU A 1 106 ? -9.287 -1.263 -0.194 1.00 95.19 106 LEU A CA 1
ATOM 749 C C . LEU A 1 106 ? -8.334 -2.125 -1.037 1.00 95.19 106 LEU A C 1
ATOM 751 O O . LEU A 1 106 ? -7.902 -1.678 -2.101 1.00 95.19 106 LEU A O 1
ATOM 755 N N . VAL A 1 107 ? -8.042 -3.344 -0.580 1.00 95.50 107 VAL A N 1
ATOM 756 C CA . VAL A 1 107 ? -7.067 -4.258 -1.197 1.00 95.50 107 VAL A CA 1
ATOM 757 C C . VAL A 1 107 ? -7.593 -4.862 -2.499 1.00 95.50 107 VAL A C 1
ATOM 759 O O . VAL A 1 107 ? -6.863 -4.911 -3.483 1.00 95.50 107 VAL A O 1
ATOM 762 N N . ASP A 1 108 ? -8.871 -5.232 -2.555 1.00 95.75 108 ASP A N 1
ATOM 763 C CA . ASP A 1 108 ? -9.428 -5.988 -3.683 1.00 95.75 108 ASP A CA 1
ATOM 764 C C . ASP A 1 108 ? -10.026 -5.086 -4.770 1.00 95.75 108 ASP A C 1
ATOM 766 O O . ASP A 1 108 ? -10.198 -5.506 -5.917 1.00 95.75 108 ASP A O 1
ATOM 770 N N . ARG A 1 109 ? -10.391 -3.837 -4.436 1.00 95.38 109 ARG A N 1
ATOM 771 C CA . ARG A 1 109 ? -11.083 -2.928 -5.371 1.00 95.38 109 ARG A CA 1
ATOM 772 C C . ARG A 1 109 ? -10.302 -1.657 -5.631 1.00 95.38 109 ARG A C 1
ATOM 774 O O . ARG A 1 109 ? -10.011 -1.362 -6.793 1.00 95.38 109 ARG A O 1
ATOM 781 N N . ILE A 1 110 ? -9.979 -0.898 -4.585 1.00 96.50 110 ILE A N 1
ATOM 782 C CA . ILE A 1 110 ? -9.365 0.427 -4.742 1.00 96.50 110 ILE A CA 1
ATOM 783 C C . ILE A 1 110 ? -7.940 0.293 -5.285 1.00 96.50 110 ILE A C 1
ATOM 785 O O . ILE A 1 110 ? -7.642 0.864 -6.335 1.00 96.50 110 ILE A O 1
ATOM 789 N N . MET A 1 111 ? -7.079 -0.477 -4.612 1.00 95.50 111 MET A N 1
ATOM 790 C CA . MET A 1 111 ? -5.669 -0.613 -4.992 1.00 95.50 111 MET A CA 1
ATOM 791 C C . MET A 1 111 ? -5.492 -1.150 -6.424 1.00 95.50 111 MET A C 1
ATOM 793 O O . MET A 1 111 ? -4.806 -0.489 -7.207 1.00 95.50 111 MET A O 1
ATOM 797 N N . PRO A 1 112 ? -6.153 -2.247 -6.853 1.00 95.75 112 PRO A N 1
ATOM 798 C CA . PRO A 1 112 ? -5.974 -2.774 -8.203 1.00 95.75 112 PRO A CA 1
ATOM 799 C C . PRO A 1 112 ? -6.518 -1.816 -9.265 1.00 95.75 112 PRO A C 1
ATOM 801 O O . PRO A 1 112 ? -5.935 -1.680 -10.341 1.00 95.75 112 PRO A O 1
ATOM 804 N N . THR A 1 113 ? -7.609 -1.103 -8.964 1.00 96.62 113 THR A N 1
ATOM 805 C CA . THR A 1 113 ? -8.173 -0.101 -9.879 1.00 96.62 113 THR A CA 1
ATOM 806 C C . THR A 1 113 ? -7.225 1.078 -10.065 1.00 96.62 113 THR A C 1
ATOM 808 O O . THR A 1 113 ? -6.989 1.481 -11.203 1.00 96.62 113 THR A O 1
ATOM 811 N N . ALA A 1 114 ? -6.646 1.596 -8.980 1.00 95.00 114 ALA A N 1
ATOM 812 C CA . ALA A 1 114 ? -5.676 2.684 -9.035 1.00 95.00 114 ALA A CA 1
ATOM 813 C C . ALA A 1 114 ? -4.403 2.268 -9.787 1.00 95.00 114 ALA A C 1
ATOM 815 O O . ALA A 1 114 ? -3.961 2.975 -10.692 1.00 95.00 114 ALA A O 1
ATOM 816 N N . VAL A 1 115 ? -3.857 1.087 -9.477 1.00 94.56 115 VAL A N 1
ATOM 817 C CA . VAL A 1 115 ? -2.680 0.542 -10.168 1.00 94.56 115 VAL A CA 1
ATOM 818 C C . VAL A 1 115 ? -2.952 0.393 -11.660 1.00 94.56 115 VAL A C 1
ATOM 820 O O . VAL A 1 115 ? -2.163 0.866 -12.474 1.00 94.56 115 VAL A O 1
ATOM 823 N N . ARG A 1 116 ? -4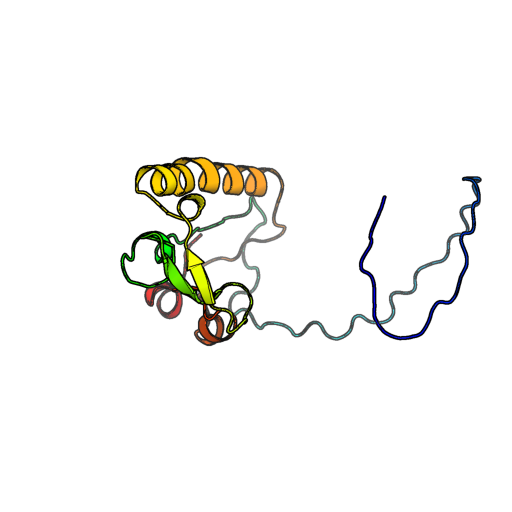.086 -0.202 -12.040 1.00 94.44 116 ARG A N 1
ATOM 824 C CA . ARG A 1 116 ? -4.479 -0.331 -13.447 1.00 94.44 116 ARG A CA 1
ATOM 825 C C . ARG A 1 116 ? -4.559 1.030 -14.138 1.00 94.44 116 ARG A C 1
ATOM 827 O O . ARG A 1 116 ? -3.975 1.195 -15.204 1.00 94.44 116 ARG A O 1
ATOM 834 N N . TRP A 1 117 ? -5.206 2.011 -13.508 1.00 94.44 117 TRP A N 1
ATOM 835 C CA . TRP A 1 117 ? -5.348 3.353 -14.073 1.00 94.44 117 TRP A CA 1
ATOM 836 C C . TRP A 1 117 ? -3.994 4.010 -14.378 1.00 94.44 117 TRP A C 1
ATOM 838 O O . TRP A 1 117 ? -3.842 4.611 -15.445 1.00 94.44 117 TRP A O 1
ATOM 848 N N . ILE A 1 118 ? -3.013 3.858 -13.477 1.00 92.50 118 ILE A N 1
ATOM 849 C CA . ILE A 1 118 ? -1.644 4.366 -13.658 1.00 92.50 118 ILE A CA 1
ATOM 850 C C . ILE A 1 118 ? -0.929 3.596 -14.776 1.00 92.50 118 ILE A C 1
ATOM 852 O O . ILE A 1 118 ? -0.357 4.211 -15.676 1.00 92.50 118 ILE A O 1
ATOM 856 N N . ARG A 1 119 ? -0.986 2.258 -14.758 1.00 91.50 119 ARG A N 1
ATOM 857 C CA . ARG A 1 119 ? -0.290 1.394 -15.729 1.00 91.50 119 ARG A CA 1
ATOM 858 C C . ARG A 1 119 ? -0.755 1.608 -17.167 1.00 91.50 119 ARG A C 1
ATOM 860 O O . ARG A 1 119 ? 0.060 1.542 -18.078 1.00 91.50 119 ARG A O 1
ATOM 867 N N . GLU A 1 120 ? -2.038 1.888 -17.369 1.00 92.75 120 GLU A N 1
ATOM 868 C CA . GLU A 1 120 ? -2.611 2.167 -18.694 1.00 92.75 120 GLU A CA 1
ATOM 869 C C . GLU A 1 120 ? -2.169 3.519 -19.274 1.00 92.75 120 GLU A C 1
ATOM 871 O O . GLU A 1 120 ? -2.239 3.722 -20.483 1.00 92.75 120 GLU A O 1
ATOM 876 N N . ARG A 1 121 ? -1.737 4.461 -18.426 1.00 92.38 121 ARG A N 1
ATOM 877 C CA . ARG A 1 121 ? -1.415 5.844 -18.824 1.00 92.38 121 ARG A CA 1
ATOM 878 C C . ARG A 1 121 ? 0.076 6.137 -18.847 1.00 92.38 121 ARG A C 1
ATOM 880 O O . ARG A 1 121 ? 0.495 7.081 -19.511 1.00 92.38 121 ARG A O 1
ATOM 887 N N . VAL A 1 122 ? 0.870 5.353 -18.123 1.00 91.31 122 VAL A N 1
ATOM 888 C CA . VAL A 1 122 ? 2.308 5.573 -17.981 1.00 91.31 122 VAL A CA 1
ATOM 889 C C . VAL A 1 122 ? 3.078 4.454 -18.675 1.00 91.31 122 VAL A C 1
ATOM 891 O O . VAL A 1 122 ? 3.219 3.345 -18.156 1.00 91.31 122 VAL A O 1
ATOM 894 N N . GLY A 1 123 ? 3.613 4.782 -19.851 1.00 88.69 123 GLY A N 1
ATOM 895 C CA . GLY A 1 123 ? 4.636 3.986 -20.520 1.00 88.69 123 GLY A CA 1
ATOM 896 C C . GLY A 1 123 ? 6.026 4.338 -19.995 1.00 88.69 123 GLY A C 1
ATOM 897 O O . GLY A 1 123 ? 6.335 5.507 -19.757 1.00 88.69 123 GLY A O 1
ATOM 898 N N . LEU A 1 124 ? 6.874 3.329 -19.823 1.00 89.62 124 LEU A N 1
ATOM 899 C CA . LEU A 1 124 ? 8.274 3.503 -19.457 1.00 89.62 124 LEU A CA 1
ATOM 900 C C . LEU A 1 124 ? 9.154 3.351 -20.698 1.00 89.62 124 LEU A C 1
ATOM 902 O O . LEU A 1 124 ? 8.986 2.407 -21.466 1.00 89.62 124 LEU A O 1
ATOM 906 N N . ALA A 1 125 ? 10.126 4.252 -20.864 1.00 87.56 125 ALA A N 1
ATOM 907 C CA . ALA A 1 125 ? 11.126 4.148 -21.930 1.00 87.56 125 ALA A CA 1
ATOM 908 C C . ALA A 1 125 ? 12.063 2.943 -21.735 1.00 87.56 125 ALA A C 1
ATOM 910 O O . ALA A 1 125 ? 12.559 2.388 -22.710 1.00 87.56 125 ALA A O 1
ATOM 911 N N . PHE A 1 126 ? 12.264 2.527 -20.480 1.00 84.88 126 PHE A N 1
ATOM 912 C CA . PHE A 1 126 ? 13.091 1.386 -20.102 1.00 84.88 126 PHE A CA 1
ATOM 913 C C . PHE A 1 126 ? 12.506 0.675 -18.886 1.00 84.88 126 PHE A C 1
ATOM 915 O O . PHE A 1 126 ? 11.948 1.321 -17.993 1.00 84.88 126 PHE A O 1
ATOM 922 N N . SER A 1 127 ? 12.688 -0.640 -18.825 1.00 83.50 127 SER A N 1
ATOM 923 C CA . SER A 1 127 ? 12.366 -1.440 -17.647 1.00 83.50 127 SER A CA 1
ATOM 924 C C . SER A 1 127 ? 13.618 -1.763 -16.835 1.00 83.50 127 SER A C 1
ATOM 926 O O . SER A 1 127 ? 14.718 -1.904 -17.372 1.00 83.50 127 SER A O 1
ATOM 928 N N . ILE A 1 128 ? 13.434 -1.956 -15.534 1.00 83.44 128 ILE A N 1
ATOM 929 C CA . ILE A 1 128 ? 14.472 -2.496 -14.656 1.00 83.44 128 ILE A CA 1
ATOM 930 C C . ILE A 1 128 ? 14.413 -4.024 -14.728 1.00 83.44 128 ILE A C 1
ATOM 932 O O . ILE A 1 128 ? 13.359 -4.597 -14.470 1.00 83.44 128 ILE A O 1
ATOM 936 N N . LEU A 1 129 ? 15.496 -4.689 -15.127 1.00 81.50 129 LEU A N 1
ATOM 937 C CA . LEU A 1 129 ? 15.555 -6.153 -15.121 1.00 81.50 129 LEU A CA 1
ATOM 938 C C . LEU A 1 129 ? 16.121 -6.656 -13.793 1.00 81.50 129 LEU A C 1
ATOM 940 O O . LEU A 1 129 ? 17.101 -6.105 -13.294 1.00 81.50 129 LEU A O 1
ATOM 944 N N . GLY A 1 130 ? 15.520 -7.725 -13.274 1.00 82.69 130 GLY A N 1
ATOM 945 C CA . GLY A 1 130 ? 15.882 -8.324 -11.993 1.00 82.69 130 GLY A CA 1
ATOM 946 C C . GLY A 1 130 ? 15.232 -7.645 -10.781 1.00 82.69 130 GLY A C 1
ATOM 947 O O . GLY A 1 130 ? 14.561 -6.614 -10.928 1.00 82.69 130 GLY A O 1
ATOM 948 N N . PRO A 1 131 ? 15.433 -8.231 -9.592 1.00 86.62 131 PRO A N 1
ATOM 949 C CA . PRO A 1 131 ? 14.770 -7.797 -8.376 1.00 86.62 131 PRO A CA 1
ATOM 950 C C . PRO A 1 131 ? 15.266 -6.428 -7.916 1.00 86.62 131 PRO A C 1
ATOM 952 O O . PRO A 1 131 ? 16.463 -6.125 -7.902 1.00 86.62 131 PRO A O 1
ATOM 955 N N . LEU A 1 132 ? 14.323 -5.593 -7.489 1.00 87.25 132 LEU A N 1
ATOM 956 C CA . LEU A 1 132 ? 14.599 -4.302 -6.873 1.00 87.25 132 LEU A CA 1
ATOM 957 C C . LEU A 1 132 ? 14.723 -4.449 -5.361 1.00 87.25 132 LEU A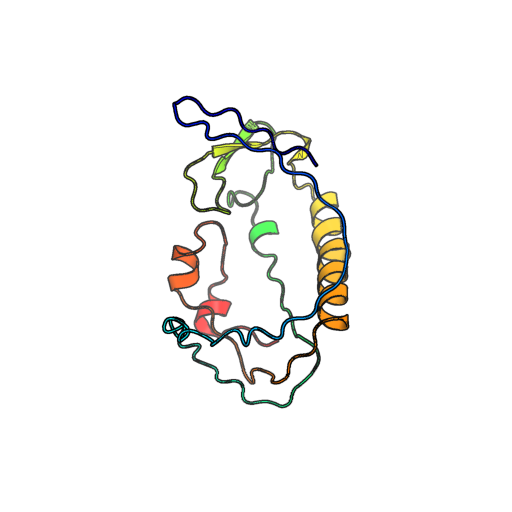 C 1
ATOM 959 O O . LEU A 1 132 ? 13.731 -4.652 -4.664 1.00 87.25 132 LEU A O 1
ATOM 963 N N . VAL A 1 133 ? 15.943 -4.303 -4.851 1.00 89.88 133 VAL A N 1
ATOM 964 C CA . VAL A 1 133 ? 16.212 -4.350 -3.410 1.00 89.88 133 VAL A CA 1
ATOM 965 C C . VAL A 1 133 ? 15.875 -3.010 -2.765 1.00 89.88 133 VAL A C 1
ATOM 967 O O . VAL A 1 133 ? 16.405 -1.963 -3.149 1.00 89.88 133 VAL A O 1
ATOM 970 N N . VAL A 1 134 ? 15.018 -3.042 -1.745 1.00 87.94 134 VAL A N 1
ATOM 971 C CA . VAL A 1 134 ? 14.698 -1.864 -0.939 1.00 87.94 134 VAL A CA 1
ATOM 972 C C . VAL A 1 134 ? 15.875 -1.583 0.000 1.00 87.94 134 VAL A C 1
ATOM 974 O O . VAL A 1 134 ? 16.243 -2.441 0.805 1.00 87.94 134 VAL A O 1
ATOM 977 N N . PRO A 1 135 ? 16.497 -0.393 -0.054 1.00 86.81 135 PRO A N 1
ATOM 978 C CA . PRO A 1 135 ? 17.625 -0.093 0.813 1.00 86.81 135 PRO A CA 1
ATOM 979 C C . PRO A 1 135 ? 17.171 -0.031 2.272 1.00 86.81 135 PRO A C 1
ATOM 981 O O . PRO A 1 135 ? 16.122 0.526 2.588 1.00 86.81 135 PRO A O 1
ATOM 984 N N . ARG A 1 136 ? 18.004 -0.521 3.196 1.00 82.75 136 ARG A N 1
ATOM 985 C CA . ARG A 1 136 ? 17.707 -0.499 4.644 1.00 82.75 136 ARG A CA 1
ATOM 986 C C . ARG A 1 136 ? 17.466 0.907 5.198 1.00 82.75 136 ARG A C 1
ATOM 988 O O . ARG A 1 136 ? 16.789 1.063 6.204 1.00 82.75 136 ARG A O 1
ATOM 995 N N . THR A 1 137 ? 17.996 1.934 4.539 1.00 79.25 137 THR A N 1
ATOM 996 C CA . THR A 1 137 ? 17.763 3.343 4.886 1.00 79.25 137 THR A CA 1
ATOM 997 C C . THR A 1 137 ? 16.350 3.824 4.542 1.00 79.25 137 THR A C 1
ATOM 999 O O . THR A 1 137 ? 15.933 4.867 5.040 1.00 79.25 137 THR A O 1
ATOM 1002 N N . ALA A 1 138 ? 15.578 3.078 3.743 1.00 75.44 138 ALA A N 1
ATOM 1003 C CA . ALA A 1 138 ? 14.200 3.429 3.403 1.00 75.44 138 ALA A CA 1
ATOM 1004 C C . ALA A 1 138 ? 13.297 3.490 4.643 1.00 75.44 138 ALA A C 1
ATOM 1006 O O . ALA A 1 138 ? 12.442 4.365 4.734 1.00 75.44 138 ALA A O 1
ATOM 1007 N N . THR A 1 139 ? 13.528 2.630 5.637 1.00 70.81 139 THR A N 1
ATOM 1008 C CA . THR A 1 139 ? 12.770 2.647 6.899 1.00 70.81 139 THR A CA 1
ATOM 1009 C C . THR A 1 139 ? 13.107 3.859 7.769 1.00 70.81 139 THR A C 1
ATOM 1011 O O . THR A 1 139 ? 12.271 4.301 8.548 1.00 70.81 139 THR A O 1
ATOM 1014 N N . GLN A 1 140 ? 14.296 4.450 7.610 1.00 73.31 140 GLN A N 1
ATOM 1015 C CA . GLN A 1 140 ? 14.660 5.702 8.282 1.00 73.31 140 GLN A CA 1
ATOM 1016 C C . GLN A 1 140 ? 14.005 6.912 7.608 1.00 73.31 140 GLN A C 1
ATOM 1018 O O . GLN A 1 140 ? 13.560 7.831 8.289 1.00 73.31 140 GLN A O 1
ATOM 1023 N N . ALA A 1 141 ? 13.926 6.908 6.274 1.00 72.25 141 ALA A N 1
ATOM 1024 C CA . ALA A 1 141 ? 13.257 7.961 5.511 1.00 72.25 141 ALA A CA 1
ATOM 1025 C C . ALA A 1 141 ? 11.725 7.904 5.651 1.00 72.25 141 ALA A C 1
ATOM 1027 O O . ALA A 1 141 ? 11.057 8.935 5.599 1.00 72.25 141 ALA A O 1
ATOM 1028 N N . CYS A 1 142 ? 11.172 6.705 5.846 1.00 75.38 142 CYS A N 1
ATOM 1029 C CA . CYS A 1 142 ? 9.741 6.451 5.974 1.00 75.38 142 CYS A CA 1
ATOM 1030 C C . CYS A 1 142 ? 9.455 5.611 7.235 1.00 75.38 142 CYS A C 1
ATOM 1032 O O . CYS A 1 142 ? 9.105 4.434 7.120 1.00 75.38 142 CYS A O 1
ATOM 1034 N N . PRO A 1 143 ? 9.557 6.199 8.444 1.00 70.00 143 PRO A N 1
ATOM 1035 C CA . PRO A 1 143 ? 9.442 5.469 9.714 1.00 70.00 143 PRO A CA 1
ATOM 1036 C C . PRO A 1 143 ? 8.053 4.858 9.966 1.00 70.00 143 PRO A C 1
ATOM 1038 O O . PRO A 1 143 ? 7.874 4.065 10.889 1.00 70.00 143 PRO A O 1
ATOM 1041 N N . GLY A 1 144 ? 7.051 5.223 9.162 1.00 74.31 144 GLY A N 1
ATOM 1042 C CA . GLY A 1 144 ? 5.690 4.705 9.259 1.00 74.31 144 GLY A CA 1
ATOM 1043 C C . GLY A 1 144 ? 5.382 3.428 8.517 1.00 74.31 144 GLY A C 1
ATOM 1044 O O . GLY A 1 144 ? 4.312 2.858 8.736 1.00 74.31 144 GLY A O 1
ATOM 1045 N N . MET A 1 145 ? 6.284 2.977 7.655 1.00 78.06 145 MET A N 1
ATOM 1046 C CA . MET A 1 145 ? 6.029 1.820 6.813 1.00 78.06 1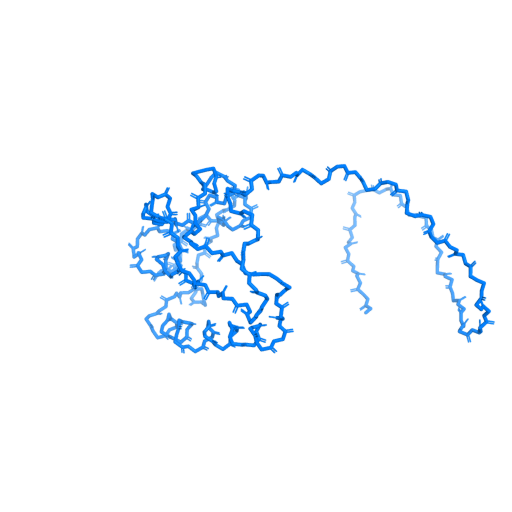45 MET A CA 1
ATOM 1047 C C . MET A 1 145 ? 6.749 0.598 7.353 1.00 78.06 145 MET A C 1
ATOM 1049 O O . MET A 1 145 ? 7.924 0.659 7.718 1.00 78.06 145 MET A O 1
ATOM 1053 N N . HIS A 1 146 ? 6.033 -0.519 7.397 1.00 85.31 146 HIS A N 1
ATOM 1054 C CA . HIS A 1 146 ? 6.674 -1.804 7.554 1.00 85.31 146 HIS A CA 1
ATOM 1055 C C . HIS A 1 146 ? 7.178 -2.237 6.185 1.00 85.31 146 HIS A C 1
ATOM 1057 O O . HIS A 1 146 ? 6.428 -2.263 5.215 1.00 85.31 146 HIS A O 1
ATOM 1063 N N . VAL A 1 147 ? 8.462 -2.561 6.113 1.00 87.75 147 VAL A N 1
ATOM 1064 C CA . VAL A 1 147 ? 9.069 -3.139 4.920 1.00 87.75 147 VAL A CA 1
ATOM 1065 C C . VAL A 1 147 ? 9.493 -4.556 5.295 1.00 87.75 147 VAL A C 1
ATOM 1067 O O . VAL A 1 147 ? 10.380 -4.695 6.145 1.00 87.75 147 VAL A O 1
ATOM 1070 N N . PRO A 1 148 ? 8.880 -5.597 4.704 1.00 89.00 148 PRO A N 1
ATOM 1071 C CA . PRO A 1 148 ? 9.294 -6.976 4.915 1.00 89.00 148 PRO A CA 1
ATOM 1072 C C . PRO A 1 148 ? 10.796 -7.172 4.711 1.00 89.00 148 PRO A C 1
ATOM 1074 O O . PRO A 1 148 ? 11.404 -6.597 3.807 1.00 89.00 148 PRO A O 1
ATOM 1077 N N . ALA A 1 149 ? 11.405 -8.022 5.541 1.00 89.88 149 ALA A N 1
ATOM 1078 C CA . ALA A 1 149 ? 12.841 -8.285 5.470 1.00 89.88 149 ALA A CA 1
ATOM 1079 C C . ALA A 1 149 ? 13.274 -8.841 4.101 1.00 89.88 149 ALA A C 1
ATOM 1081 O O . ALA A 1 149 ? 14.351 -8.485 3.627 1.00 89.88 149 ALA A O 1
ATOM 1082 N N . ALA A 1 150 ? 12.413 -9.634 3.452 1.00 90.12 150 ALA A N 1
ATOM 1083 C CA . ALA A 1 150 ? 12.637 -10.171 2.110 1.00 90.12 150 ALA A CA 1
ATOM 1084 C C . ALA A 1 150 ? 12.846 -9.061 1.064 1.00 90.12 150 ALA A C 1
ATOM 1086 O O . ALA A 1 150 ? 13.775 -9.139 0.267 1.00 90.12 150 ALA A O 1
ATOM 1087 N N . HIS A 1 151 ? 12.101 -7.951 1.138 1.00 90.38 151 HIS A N 1
ATOM 1088 C CA . HIS A 1 151 ? 12.270 -6.823 0.205 1.00 90.38 151 HIS A CA 1
ATOM 1089 C C . HIS A 1 151 ? 13.642 -6.151 0.328 1.00 90.38 151 HIS A C 1
ATOM 1091 O O . HIS A 1 151 ? 14.116 -5.533 -0.623 1.00 90.38 151 HIS A O 1
ATOM 1097 N N . MET A 1 152 ? 14.285 -6.259 1.494 1.00 89.38 152 MET A N 1
ATOM 1098 C CA . MET A 1 152 ? 15.633 -5.734 1.744 1.00 89.38 152 MET A CA 1
ATOM 1099 C C . MET A 1 152 ? 16.747 -6.758 1.485 1.00 89.38 152 MET A C 1
ATOM 1101 O O . MET A 1 152 ? 17.905 -6.358 1.368 1.00 89.38 152 MET A O 1
ATOM 1105 N N . ALA A 1 153 ? 16.429 -8.053 1.471 1.00 88.88 153 ALA A N 1
ATOM 1106 C CA . ALA A 1 153 ? 17.394 -9.137 1.302 1.00 88.88 153 ALA A CA 1
ATOM 1107 C C . ALA A 1 153 ? 17.421 -9.650 -0.143 1.00 88.88 153 ALA A C 1
ATOM 1109 O O . ALA A 1 153 ? 18.473 -9.634 -0.777 1.00 88.88 153 ALA A O 1
ATOM 1110 N N . ASP A 1 154 ? 16.253 -10.032 -0.650 1.00 89.31 154 ASP A N 1
ATOM 1111 C CA . ASP A 1 154 ? 16.067 -10.686 -1.946 1.00 89.31 154 ASP A CA 1
ATOM 1112 C C . ASP A 1 154 ? 15.600 -9.684 -3.012 1.00 89.31 154 ASP A C 1
ATOM 1114 O O . ASP A 1 154 ? 15.922 -9.811 -4.191 1.00 89.31 154 ASP A O 1
ATOM 1118 N N . GLY A 1 155 ? 14.8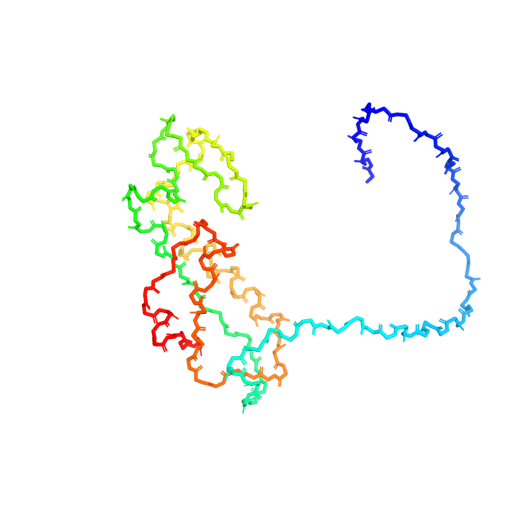99 -8.632 -2.578 1.00 86.56 155 GLY A N 1
ATOM 1119 C CA . GLY A 1 155 ? 14.308 -7.627 -3.452 1.00 86.56 155 GLY A CA 1
ATOM 1120 C C . GLY A 1 155 ? 12.953 -8.046 -4.014 1.00 86.56 155 GLY A C 1
ATOM 1121 O O . GLY A 1 155 ? 12.386 -9.071 -3.647 1.00 86.56 155 GLY A O 1
ATOM 1122 N N . ILE A 1 156 ? 12.395 -7.184 -4.860 1.00 88.44 156 ILE A N 1
ATOM 1123 C CA . ILE A 1 156 ? 11.048 -7.332 -5.410 1.00 88.44 156 ILE A CA 1
ATOM 1124 C C . ILE A 1 156 ? 11.147 -7.520 -6.919 1.00 88.44 156 ILE A C 1
ATOM 1126 O O . ILE A 1 156 ? 11.625 -6.626 -7.623 1.00 88.44 156 ILE A O 1
ATOM 1130 N N . ASP A 1 157 ? 10.642 -8.648 -7.411 1.00 79.12 157 ASP A N 1
ATOM 1131 C CA . ASP A 1 157 ? 10.415 -8.863 -8.836 1.00 79.12 157 ASP A CA 1
ATOM 1132 C C . ASP A 1 157 ? 9.067 -8.258 -9.243 1.00 79.12 157 ASP A C 1
ATOM 1134 O O . ASP A 1 157 ? 8.042 -8.489 -8.598 1.00 79.12 157 ASP A O 1
ATOM 1138 N N . ALA A 1 158 ? 9.079 -7.448 -10.302 1.00 60.88 158 ALA A N 1
ATOM 1139 C CA . ALA A 1 158 ? 7.907 -6.736 -10.813 1.00 60.88 158 ALA A CA 1
ATOM 1140 C C . ALA A 1 158 ? 7.513 -7.198 -12.216 1.00 60.88 158 ALA A C 1
ATOM 1142 O O . ALA A 1 158 ? 8.418 -7.480 -13.040 1.00 60.88 158 ALA A O 1
#

Sequence (158 aa):
AACAERSSAGAISSACATSDFAGQSTRRALTLASASPRRQVTNPAAPTGPGGPMRVVVDTSNLEMPGGGYYCERVGQSLPSRLFGGNQTVACVAEDLLSSARRAYLVDRIMPTAVRWIRERVGLAFSILGPLVVPRTATQACPGMHVPAAHMADGIDA

Organism: Neobodo designis (NCBI:txid312471)